Protein AF-A0A926XB52-F1 (afdb_monomer)

Sequence (96 aa):
MHNAIKIVMTLSSIILGVVMQEEYNQSSYLRSTPRLSVRELEVLQLLVEGLTNPEIAIRLHLSPHTVKSHVRGILNKFGVEHRLQAVVVALRLGLV

Foldseek 3Di:
DVVVVVCVVVVVVVVVVPPPDPPVPDPVPPPVPQDQDPVLLLLLVVVLVVDDLVRSCVVVVHDSVVSVVSCVVLCVSQVHDDSVVSSVSCVVVVSD

Nearest PDB structures (foldseek):
  4yn8-assembly1_A  TM=9.022E-01  e=9.200E-05  Corynebacterium diphtheriae
  3qp6-assembly1_A-2  TM=9.327E-01  e=3.135E-04  Chromobacterium violaceum
  7r3h-assembly2_C  TM=8.886E-01  e=2.789E-04  Pseudomonas aeruginosa PAO1
  7r3g-assembly1_B  TM=9.079E-01  e=4.717E-04  Pseudomonas aeruginosa PAO1
  7r3e-assembly1_B  TM=9.720E-01  e=1.132E-03  Pseudomonas aeruginosa PAO1

Radius of gyration: 21.61 Å; Cα contacts (8 Å, |Δi|>4): 63; chains: 1; bounding box: 41×27×64 Å

pLDDT: mean 79.4, std 23.81, range [30.12, 98.75]

Mean predicted aligned error: 12.41 Å

Secondary structure (DSSP, 8-state):
--HHHHHHHHHHHHHTTTT-SSSTTSTT---------HHHHHHHHHHHTT--HHHHHHHHT--HHHHHHHHHHHHHHHT-SSHHHHHHHHHHHT--

Solvent-accessible surface area (backbone atoms only — not comparable to full-atom values): 5837 Å² total; per-residue (Å²): 129,71,63,66,62,52,50,57,62,58,53,47,63,63,44,57,73,77,80,56,78,78,78,85,59,61,88,90,55,71,68,78,68,61,86,66,52,75,69,38,48,57,50,48,50,43,47,63,75,64,52,50,50,62,57,47,9,63,78,68,76,50,51,44,67,57,41,52,53,39,53,50,50,48,25,62,61,69,73,41,95,46,72,68,56,46,40,52,50,36,55,77,69,65,76,100

Structure (mmCIF, N/CA/C/O backbone):
data_AF-A0A926XB52-F1
#
_entry.id   AF-A0A926XB52-F1
#
loop_
_atom_site.group_PDB
_atom_site.id
_atom_site.type_symbol
_atom_site.label_atom_id
_atom_site.label_alt_id
_atom_site.label_comp_id
_atom_site.label_asym_id
_atom_site.label_entity_id
_atom_site.label_seq_id
_atom_site.pdbx_PDB_ins_code
_atom_site.Cartn_x
_atom_site.Cartn_y
_atom_site.Cartn_z
_atom_site.occupancy
_atom_site.B_iso_or_equiv
_atom_site.auth_seq_id
_atom_site.auth_comp_id
_atom_site.auth_asym_id
_atom_site.auth_atom_id
_atom_site.pdbx_PDB_model_num
ATOM 1 N N . MET A 1 1 ? -22.543 16.042 49.252 1.00 48.22 1 MET A N 1
ATOM 2 C CA . MET A 1 1 ? -22.724 16.177 47.784 1.00 48.22 1 MET A CA 1
ATOM 3 C C . MET A 1 1 ? -21.757 15.326 46.941 1.00 48.22 1 MET A C 1
ATOM 5 O O . MET A 1 1 ? -21.844 15.379 45.727 1.00 48.22 1 MET A O 1
ATOM 9 N N . HIS A 1 2 ? -20.894 14.485 47.535 1.00 42.66 2 HIS A N 1
ATOM 10 C CA . HIS A 1 2 ? -20.003 13.565 46.797 1.00 42.66 2 HIS A CA 1
ATOM 11 C C . HIS A 1 2 ? -20.640 12.201 46.454 1.00 42.66 2 HIS A C 1
ATOM 13 O O . HIS A 1 2 ? -20.153 11.489 45.580 1.00 42.66 2 HIS A O 1
ATOM 19 N N . ASN A 1 3 ? -21.743 11.831 47.114 1.00 30.12 3 ASN A N 1
ATOM 20 C CA . ASN A 1 3 ? -22.346 10.506 46.936 1.00 30.12 3 ASN A CA 1
ATOM 21 C C . ASN A 1 3 ? -23.252 10.407 45.700 1.00 30.12 3 ASN A C 1
ATOM 23 O O . ASN A 1 3 ? -23.352 9.330 45.125 1.00 30.12 3 ASN A O 1
ATOM 27 N N . ALA A 1 4 ? -23.847 11.513 45.241 1.00 35.97 4 ALA A N 1
ATOM 28 C CA . ALA A 1 4 ? -24.704 11.510 44.052 1.00 35.97 4 ALA A CA 1
ATOM 29 C C . ALA A 1 4 ? -23.912 11.228 42.757 1.00 35.97 4 ALA A C 1
ATOM 31 O O . ALA A 1 4 ? -24.398 10.519 41.884 1.00 35.97 4 ALA A O 1
ATOM 32 N N . ILE A 1 5 ? -22.660 11.699 42.669 1.00 40.12 5 ILE A N 1
ATOM 33 C CA . ILE A 1 5 ? -21.784 11.484 41.503 1.00 40.12 5 ILE A CA 1
ATOM 34 C C . ILE A 1 5 ? -21.308 10.022 41.420 1.00 40.12 5 ILE A C 1
ATOM 36 O O . ILE A 1 5 ? -21.287 9.447 40.335 1.00 40.12 5 ILE A O 1
ATOM 40 N N . LYS A 1 6 ? -21.000 9.377 42.558 1.00 41.69 6 LYS A N 1
ATOM 41 C CA . LYS A 1 6 ? -20.644 7.944 42.583 1.00 41.69 6 LYS A CA 1
ATOM 42 C C . LYS A 1 6 ? -21.817 7.058 42.161 1.00 41.69 6 LYS A C 1
ATOM 44 O O . LYS A 1 6 ? -21.616 6.134 41.389 1.00 41.69 6 LYS A O 1
ATOM 49 N N . ILE A 1 7 ? -23.031 7.366 42.620 1.00 41.84 7 ILE A N 1
ATOM 50 C CA . ILE A 1 7 ? -24.240 6.593 42.298 1.00 41.84 7 ILE A CA 1
ATOM 51 C C . ILE A 1 7 ? -24.527 6.608 40.785 1.00 41.84 7 ILE A C 1
ATOM 53 O O . ILE A 1 7 ? -24.817 5.558 40.221 1.00 41.84 7 ILE A O 1
ATOM 57 N N . VAL A 1 8 ? -24.362 7.749 40.105 1.00 49.91 8 VAL A N 1
ATOM 58 C CA . VAL A 1 8 ? -24.553 7.857 38.643 1.00 49.91 8 VAL A CA 1
ATOM 59 C C . VAL A 1 8 ? -23.505 7.052 37.856 1.00 49.91 8 VAL A C 1
ATOM 61 O O . VAL A 1 8 ? -23.853 6.410 36.869 1.00 49.91 8 VAL A O 1
ATOM 64 N N . MET A 1 9 ? -22.247 7.004 38.311 1.00 48.62 9 MET A N 1
ATOM 65 C CA . MET A 1 9 ? -21.200 6.195 37.667 1.00 48.62 9 MET A CA 1
ATOM 66 C C . MET A 1 9 ? -21.415 4.683 37.837 1.00 48.62 9 MET A C 1
ATOM 68 O O . MET A 1 9 ? -21.195 3.936 36.888 1.00 48.62 9 MET A O 1
ATOM 72 N N . THR A 1 10 ? -21.866 4.217 39.009 1.00 53.97 10 THR A N 1
ATOM 73 C CA . THR A 1 10 ? -22.041 2.774 39.265 1.00 53.97 10 THR A CA 1
ATOM 74 C C . THR A 1 10 ? -23.372 2.225 38.746 1.00 53.97 10 THR A C 1
ATOM 76 O O . THR A 1 10 ? -23.424 1.076 38.314 1.00 53.97 10 THR A O 1
ATOM 79 N N . LEU A 1 11 ? -24.448 3.025 38.750 1.00 43.25 11 LEU A N 1
ATOM 80 C CA . LEU A 1 11 ? -25.739 2.617 38.177 1.00 43.25 11 LEU A CA 1
ATOM 81 C C . LEU A 1 11 ? -25.685 2.527 36.643 1.00 43.25 11 LEU A C 1
ATOM 83 O O . LEU A 1 11 ? -26.381 1.695 36.059 1.00 43.25 11 LEU A O 1
ATOM 87 N N . SER A 1 12 ? -24.799 3.301 36.002 1.00 51.53 12 SER A N 1
ATOM 88 C CA . SER A 1 12 ? -24.534 3.190 34.564 1.00 51.53 12 SER A CA 1
ATOM 89 C C . SER A 1 12 ? -23.975 1.809 34.182 1.00 51.53 12 SER A C 1
ATOM 91 O O . SER A 1 12 ? -24.315 1.292 33.126 1.00 51.53 12 SER A O 1
ATOM 93 N N . SER A 1 13 ? -23.236 1.128 35.069 1.00 50.09 13 SER A N 1
ATOM 94 C CA . SER A 1 13 ? -22.689 -0.214 34.799 1.00 50.09 13 SER A CA 1
ATOM 95 C C . SER A 1 13 ? -23.743 -1.326 34.704 1.00 50.09 13 SER A C 1
ATOM 97 O O . SER A 1 13 ? -23.489 -2.334 34.051 1.00 50.09 13 SER A O 1
ATOM 99 N N . ILE A 1 14 ? -24.920 -1.170 35.328 1.00 51.84 14 ILE A N 1
ATOM 100 C CA . ILE A 1 14 ? -26.001 -2.175 35.253 1.00 51.84 14 ILE A CA 1
ATOM 101 C C . ILE A 1 14 ? -26.838 -1.961 33.986 1.00 51.84 14 ILE A C 1
ATOM 103 O O . ILE A 1 14 ? -27.188 -2.921 33.302 1.00 51.84 14 ILE A O 1
ATOM 107 N N . ILE A 1 15 ? -27.103 -0.703 33.622 1.00 48.50 15 ILE A N 1
ATOM 108 C CA . ILE A 1 15 ? -27.863 -0.368 32.407 1.00 48.50 15 ILE A CA 1
ATOM 109 C C . ILE A 1 15 ? -27.002 -0.531 31.134 1.00 48.50 15 ILE A C 1
ATOM 111 O O . ILE A 1 15 ? -27.544 -0.864 30.076 1.00 48.50 15 ILE A O 1
ATOM 115 N N . LEU A 1 16 ? -25.665 -0.438 31.242 1.00 43.78 16 LEU A N 1
ATOM 116 C CA . LEU A 1 16 ? -24.704 -0.804 30.185 1.00 43.78 16 LEU A CA 1
ATOM 117 C C . LEU A 1 16 ? -24.854 -2.267 29.720 1.00 43.78 16 LEU A C 1
ATOM 119 O O . LEU A 1 16 ? -24.464 -2.594 28.602 1.00 43.78 16 LEU A O 1
ATOM 123 N N . GLY A 1 17 ? -25.457 -3.138 30.537 1.00 49.84 17 GLY A N 1
ATOM 124 C CA . GLY A 1 17 ? -25.745 -4.519 30.156 1.00 49.84 17 GLY A CA 1
ATOM 125 C C . GLY A 1 17 ? -26.922 -4.690 29.190 1.00 49.84 17 GLY A C 1
ATOM 126 O O . GLY A 1 17 ? -26.982 -5.725 28.532 1.00 49.84 17 GLY A O 1
ATOM 127 N N . VAL A 1 18 ? -27.858 -3.729 29.093 1.00 51.69 18 VAL A N 1
ATOM 128 C CA . VAL A 1 18 ? -29.116 -3.958 28.347 1.00 51.69 18 VAL A CA 1
ATOM 129 C C . VAL A 1 18 ? -29.573 -2.800 27.443 1.00 51.69 18 VAL A C 1
ATOM 131 O O . VAL A 1 18 ? -30.200 -3.098 26.433 1.00 51.69 18 VAL A O 1
ATOM 134 N N . VAL A 1 19 ? -29.287 -1.509 27.699 1.00 57.38 19 VAL A N 1
ATOM 135 C CA . VAL A 1 19 ? -29.918 -0.421 26.887 1.00 57.38 19 VAL A CA 1
ATOM 136 C C . VAL A 1 19 ? -29.036 0.818 26.619 1.00 57.38 19 VAL A C 1
ATOM 138 O O . VAL A 1 19 ? -29.553 1.884 26.321 1.00 57.38 19 VAL A O 1
ATOM 141 N N . MET A 1 20 ? -27.703 0.742 26.682 1.00 45.56 20 MET A N 1
ATOM 142 C CA . MET A 1 20 ? -26.828 1.908 26.397 1.00 45.56 20 MET A CA 1
ATOM 143 C C . MET A 1 20 ? -25.684 1.584 25.422 1.00 45.56 20 MET A C 1
ATOM 145 O O . MET A 1 20 ? -24.542 1.971 25.653 1.00 45.56 20 MET A O 1
ATOM 149 N N . GLN A 1 21 ? -25.965 0.853 24.336 1.00 44.00 21 GLN A N 1
ATOM 150 C CA . GLN A 1 21 ? -24.935 0.496 23.343 1.00 44.00 21 GLN A CA 1
ATOM 151 C C . GLN A 1 21 ? -24.803 1.458 22.149 1.00 44.00 21 GLN A C 1
ATOM 153 O O . GLN A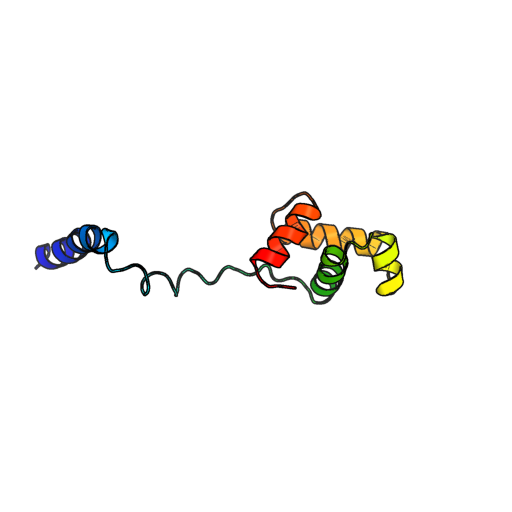 1 21 ? -23.778 1.415 21.477 1.00 44.00 21 GLN A O 1
ATOM 158 N N . GLU A 1 22 ? -25.754 2.360 21.898 1.00 44.97 22 GLU A N 1
ATOM 159 C CA . GLU A 1 22 ? -25.751 3.127 20.636 1.00 44.97 22 GLU A CA 1
ATOM 160 C C . GLU A 1 22 ? -25.026 4.492 20.715 1.00 44.97 22 GLU A C 1
ATOM 162 O O . GLU A 1 22 ? -24.373 4.891 19.752 1.00 44.97 22 GLU A O 1
ATOM 167 N N . GLU A 1 23 ? -25.043 5.207 21.852 1.00 47.03 23 GLU A N 1
ATOM 168 C CA . GLU A 1 23 ? -24.611 6.627 21.882 1.00 47.03 23 GLU A CA 1
ATOM 169 C C . GLU A 1 23 ? -23.288 6.926 22.621 1.00 47.03 23 GLU A C 1
ATOM 171 O O . GLU A 1 23 ? -22.702 7.987 22.417 1.00 47.03 23 GLU A O 1
ATOM 176 N N . TYR A 1 24 ? -22.727 5.994 23.405 1.00 41.88 24 TYR A N 1
ATOM 177 C CA . TYR A 1 24 ? -21.408 6.174 24.055 1.00 41.88 24 TYR A CA 1
ATOM 178 C C . TYR A 1 24 ? -20.218 5.729 23.174 1.00 41.88 24 TYR A C 1
ATOM 180 O O . TYR A 1 24 ? -19.063 5.789 23.593 1.00 41.88 24 TYR A O 1
ATOM 188 N N . ASN A 1 25 ? -20.477 5.312 21.928 1.00 46.84 25 ASN A N 1
ATOM 189 C CA . ASN A 1 25 ? -19.472 4.703 21.051 1.00 46.84 25 ASN A CA 1
ATOM 190 C C . ASN A 1 25 ? -19.078 5.546 19.824 1.00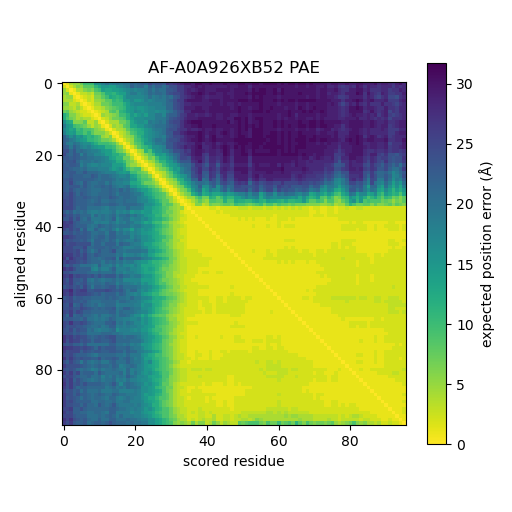 46.84 25 ASN A C 1
ATOM 192 O O . ASN A 1 25 ? -18.373 5.040 18.957 1.00 46.84 25 ASN A O 1
ATOM 196 N N . GLN A 1 26 ? -19.514 6.804 19.693 1.00 46.97 26 GLN A N 1
ATOM 197 C CA . GLN A 1 26 ? -19.303 7.536 18.430 1.00 46.97 26 GLN A CA 1
ATOM 198 C C . GLN A 1 26 ? -18.058 8.438 18.408 1.00 46.97 26 GLN A C 1
ATOM 200 O O . GLN A 1 26 ? -17.363 8.481 17.395 1.00 46.97 26 GLN A O 1
ATOM 205 N N . SER A 1 27 ? -17.686 9.095 19.511 1.00 44.50 27 SER A N 1
ATOM 206 C CA . SER A 1 27 ? -16.624 10.124 19.464 1.00 44.50 27 SER A CA 1
ATOM 207 C C . SER A 1 27 ? -15.197 9.616 19.724 1.00 44.50 27 SER A C 1
ATOM 209 O O . SER A 1 27 ? -14.236 10.310 19.405 1.00 44.50 27 SER A O 1
ATOM 211 N N . SER A 1 28 ? -15.027 8.397 20.247 1.00 48.00 28 SER A N 1
ATOM 212 C CA . SER A 1 28 ? -13.720 7.734 20.445 1.00 48.00 28 SER A CA 1
ATOM 213 C C . SER A 1 28 ? -13.379 6.699 19.357 1.00 48.00 28 SER A C 1
ATOM 215 O O . SER A 1 28 ? -12.325 6.069 19.414 1.00 48.00 28 SER A O 1
ATOM 217 N N . TYR A 1 29 ? -14.237 6.565 18.335 1.00 44.00 29 TYR A N 1
ATOM 218 C CA . TYR A 1 29 ? -14.142 5.595 17.230 1.00 44.00 29 TYR A CA 1
ATOM 219 C C . TYR A 1 29 ? -13.908 6.238 15.865 1.00 44.00 29 TYR A C 1
ATOM 221 O O . TYR A 1 29 ? -14.208 5.634 14.832 1.00 44.00 29 TYR A O 1
ATOM 229 N N . LEU A 1 30 ? -13.296 7.423 1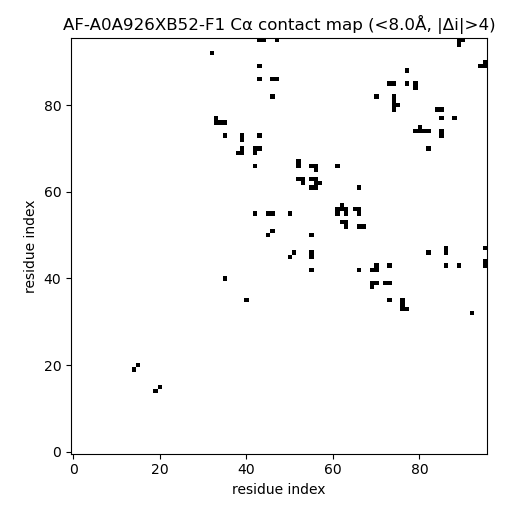5.821 1.00 46.97 30 LEU A N 1
ATOM 230 C CA . LEU A 1 30 ? -12.561 7.819 14.625 1.00 46.97 30 LEU A CA 1
ATOM 231 C C . LEU A 1 30 ? -11.413 6.815 14.466 1.00 46.97 30 LEU A C 1
ATOM 233 O O . LEU A 1 30 ? -10.291 7.071 14.899 1.00 46.97 30 LEU A O 1
ATOM 237 N N . ARG A 1 31 ? -11.718 5.634 13.901 1.00 55.50 31 ARG A N 1
ATOM 238 C CA . ARG A 1 31 ? -10.745 4.678 13.382 1.00 55.50 31 ARG A CA 1
ATOM 239 C C . ARG A 1 31 ? -9.766 5.554 12.635 1.00 55.50 31 ARG A C 1
ATOM 241 O O . ARG A 1 31 ? -10.164 6.210 11.674 1.00 55.50 31 ARG A O 1
ATOM 248 N N . SER A 1 32 ? -8.536 5.652 13.123 1.00 58.78 32 SER A N 1
ATOM 249 C CA . SER A 1 32 ? -7.492 6.386 12.433 1.00 58.78 32 SER A CA 1
ATOM 250 C C . SER A 1 32 ? -7.249 5.635 11.131 1.00 58.78 32 SER A C 1
ATOM 252 O O . SER A 1 32 ? -6.419 4.730 11.080 1.00 58.78 32 SER A O 1
ATOM 254 N N . THR A 1 33 ? -8.054 5.924 10.106 1.00 64.44 33 THR A N 1
ATOM 255 C CA . THR A 1 33 ? -7.912 5.350 8.777 1.00 64.44 33 THR A CA 1
ATOM 256 C C . THR A 1 33 ? -6.481 5.655 8.374 1.00 64.44 33 THR A C 1
ATOM 258 O O . THR A 1 33 ? -6.119 6.841 8.351 1.00 64.44 33 THR A O 1
ATOM 261 N N . PRO A 1 34 ? -5.638 4.634 8.150 1.00 71.75 34 PRO A N 1
ATOM 262 C CA . PRO A 1 34 ? -4.246 4.872 7.831 1.00 71.75 34 PRO A CA 1
ATOM 263 C C . PRO A 1 34 ? -4.181 5.829 6.646 1.00 71.75 34 PRO A C 1
ATOM 265 O O . PRO A 1 34 ? -4.783 5.570 5.604 1.00 71.75 34 PRO A O 1
ATOM 268 N N . ARG A 1 35 ? -3.503 6.972 6.814 1.00 86.69 35 ARG A N 1
ATOM 269 C CA . ARG A 1 35 ? -3.379 7.966 5.742 1.00 86.69 35 ARG A CA 1
ATOM 270 C C . ARG A 1 35 ? -2.433 7.428 4.671 1.00 86.69 35 ARG A C 1
ATOM 272 O O . ARG A 1 35 ? -1.215 7.639 4.710 1.00 86.69 35 ARG A O 1
ATOM 279 N N . LEU A 1 36 ? -3.000 6.688 3.728 1.00 94.75 36 LEU A N 1
ATOM 280 C CA . LEU A 1 36 ? -2.333 6.326 2.489 1.00 94.75 36 LEU A CA 1
ATOM 281 C C . LEU A 1 36 ? -2.155 7.586 1.637 1.00 94.75 36 LEU A C 1
ATOM 283 O O . LEU A 1 36 ? -3.008 8.471 1.607 1.00 94.75 36 LEU A O 1
ATOM 287 N N . SER A 1 37 ? -1.017 7.677 0.961 1.00 96.25 37 SER A N 1
ATOM 288 C CA . SER A 1 37 ? -0.849 8.616 -0.143 1.00 96.25 37 SER A CA 1
ATOM 289 C C . SER A 1 37 ? -1.767 8.216 -1.299 1.00 96.25 37 SER A C 1
ATOM 291 O O . SER A 1 37 ? -2.157 7.054 -1.411 1.00 96.25 37 SER A O 1
ATOM 293 N N . VAL A 1 38 ? -2.048 9.159 -2.201 1.00 95.88 38 VAL A N 1
ATOM 294 C CA . VAL A 1 38 ? -2.823 8.892 -3.426 1.00 95.88 38 VAL A CA 1
ATOM 295 C C . VAL A 1 38 ? -2.255 7.683 -4.171 1.00 95.88 38 VAL A C 1
ATOM 297 O O . VAL A 1 38 ? -2.986 6.771 -4.536 1.00 95.88 38 VAL A O 1
ATOM 300 N N . ARG A 1 39 ? -0.925 7.614 -4.290 1.00 97.81 39 ARG A N 1
ATOM 301 C CA . ARG A 1 39 ? -0.262 6.529 -5.008 1.00 97.81 39 ARG A CA 1
ATOM 302 C C . ARG A 1 39 ? -0.353 5.177 -4.308 1.00 97.81 39 ARG A C 1
ATOM 304 O O . ARG A 1 39 ? -0.462 4.147 -4.962 1.00 97.81 39 ARG A O 1
ATOM 311 N N . GLU A 1 40 ? -0.296 5.161 -2.980 1.00 98.12 40 GLU A N 1
ATOM 312 C CA . GLU A 1 40 ? -0.506 3.931 -2.212 1.00 98.12 40 GLU A CA 1
ATOM 313 C C . GLU A 1 40 ? -1.956 3.449 -2.309 1.00 98.12 40 GLU A C 1
ATOM 315 O O . GLU A 1 40 ? -2.172 2.243 -2.345 1.00 98.12 40 GLU A O 1
ATOM 320 N N . LEU A 1 41 ? -2.933 4.358 -2.395 1.00 97.69 41 LEU A N 1
ATOM 321 C CA . LEU A 1 41 ? -4.333 3.990 -2.602 1.00 97.69 41 LEU A CA 1
ATOM 322 C C . LEU A 1 41 ? -4.551 3.351 -3.983 1.00 97.69 41 LEU A C 1
ATOM 324 O O . LEU A 1 41 ? -5.167 2.294 -4.067 1.00 97.69 41 LEU A O 1
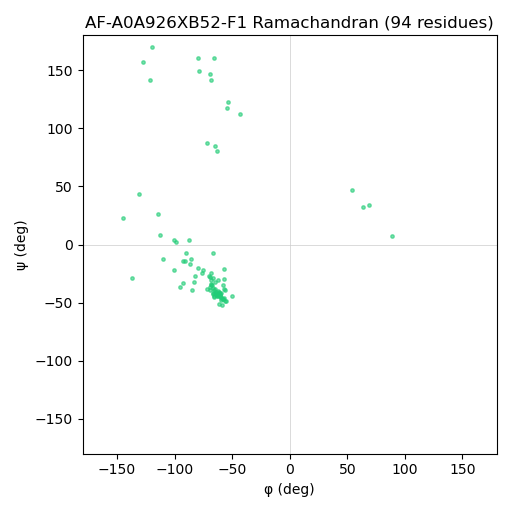ATOM 328 N N . GLU A 1 42 ? -3.986 3.931 -5.046 1.00 98.25 42 GLU A N 1
ATOM 329 C CA . GLU A 1 42 ? -4.034 3.348 -6.398 1.00 98.25 42 GLU A CA 1
ATOM 330 C C . GLU A 1 42 ? -3.383 1.959 -6.444 1.00 98.25 42 GLU A C 1
ATOM 332 O O . GLU A 1 42 ? -3.938 1.016 -7.003 1.00 98.25 42 GLU A O 1
ATOM 337 N N . VAL A 1 43 ? -2.208 1.804 -5.818 1.00 98.56 43 VAL A N 1
ATOM 338 C CA . VAL A 1 43 ? -1.554 0.492 -5.704 1.00 98.56 43 VAL A CA 1
ATOM 339 C C . VAL A 1 43 ? -2.442 -0.477 -4.924 1.00 98.56 43 VAL A C 1
ATOM 341 O O . VAL A 1 43 ? -2.594 -1.618 -5.348 1.00 98.56 43 VAL A O 1
ATOM 344 N N . LEU A 1 44 ? -3.049 -0.041 -3.816 1.00 98.31 44 LEU A N 1
ATOM 345 C CA . LEU A 1 44 ? -3.923 -0.874 -2.992 1.00 98.31 44 LEU A CA 1
ATOM 346 C C . LEU A 1 44 ? -5.148 -1.385 -3.761 1.00 98.31 44 LEU A C 1
ATOM 348 O O . LEU A 1 44 ? -5.460 -2.566 -3.639 1.00 98.31 44 LEU A O 1
ATOM 352 N N . GLN A 1 45 ? -5.792 -0.545 -4.576 1.00 98.19 45 GLN A N 1
ATOM 353 C CA . GLN A 1 45 ? -6.912 -0.953 -5.437 1.00 98.19 45 GLN A CA 1
ATOM 354 C C . GLN A 1 45 ? -6.507 -2.113 -6.355 1.00 98.19 45 GLN A C 1
ATOM 356 O O . GLN A 1 45 ? -7.147 -3.163 -6.364 1.00 98.19 45 GLN A O 1
ATOM 361 N N . LEU A 1 46 ? -5.360 -1.986 -7.024 1.00 98.62 46 LEU A N 1
ATOM 362 C CA . LEU A 1 46 ? -4.861 -3.035 -7.913 1.00 98.62 46 LEU A CA 1
ATOM 363 C C . LEU A 1 46 ? -4.403 -4.298 -7.158 1.00 98.62 46 LEU A C 1
ATOM 365 O O . LEU A 1 46 ? -4.473 -5.402 -7.696 1.00 98.62 46 LEU A O 1
ATOM 369 N N . LEU A 1 47 ? -3.955 -4.171 -5.900 1.00 98.06 47 LEU A N 1
ATOM 370 C CA . LEU A 1 47 ? -3.699 -5.338 -5.048 1.00 98.06 47 LEU A CA 1
ATOM 371 C C . LEU A 1 47 ? -4.990 -6.105 -4.737 1.00 98.06 47 LEU A C 1
ATOM 373 O O . LEU A 1 47 ? -4.938 -7.334 -4.682 1.00 98.06 47 LEU A O 1
ATOM 377 N N . VAL A 1 48 ? -6.108 -5.402 -4.513 1.00 97.94 48 VAL A N 1
ATOM 378 C CA . VAL A 1 48 ? -7.428 -6.009 -4.257 1.00 97.94 48 VAL A CA 1
ATOM 379 C C . VAL A 1 48 ? -7.971 -6.704 -5.503 1.00 97.94 48 VAL A C 1
ATOM 381 O O . VAL A 1 48 ? -8.533 -7.789 -5.390 1.00 97.94 48 VAL A O 1
ATOM 384 N N . GLU A 1 49 ? -7.702 -6.156 -6.687 1.00 97.94 49 GLU A N 1
ATOM 385 C CA . GLU A 1 49 ? -7.970 -6.811 -7.976 1.00 97.94 49 GLU A CA 1
ATOM 386 C C . GLU A 1 49 ? -7.092 -8.060 -8.225 1.00 97.94 49 GLU A C 1
ATOM 388 O O . GLU A 1 49 ? -7.306 -8.792 -9.189 1.00 97.94 49 GLU A O 1
ATOM 393 N N . GLY A 1 50 ? -6.109 -8.334 -7.360 1.00 97.75 50 GLY A N 1
ATOM 394 C CA . GLY A 1 50 ? -5.267 -9.530 -7.426 1.00 97.75 50 GLY A CA 1
ATOM 395 C C . GLY A 1 50 ? -4.009 -9.389 -8.285 1.00 97.75 50 GLY A C 1
ATOM 396 O O . GLY A 1 50 ? -3.283 -10.370 -8.451 1.00 97.75 50 GLY A O 1
ATOM 397 N N . LEU A 1 51 ? -3.695 -8.188 -8.783 1.00 98.56 51 LEU A N 1
ATOM 398 C CA . LEU A 1 51 ? -2.548 -7.978 -9.668 1.00 98.56 51 LEU A CA 1
ATOM 399 C C . LEU A 1 51 ? -1.211 -8.155 -8.931 1.00 98.56 51 LEU A C 1
ATOM 401 O O . LEU A 1 51 ? -1.033 -7.829 -7.750 1.00 98.56 51 LEU A O 1
ATOM 405 N N . THR A 1 52 ? -0.218 -8.657 -9.649 1.00 98.44 52 THR A N 1
ATOM 406 C CA . THR A 1 52 ? 1.175 -8.779 -9.216 1.00 98.44 52 THR A CA 1
ATOM 407 C C . THR A 1 52 ? 1.924 -7.449 -9.347 1.00 98.44 52 THR A C 1
ATOM 409 O O . THR A 1 52 ? 1.530 -6.560 -10.096 1.00 98.44 52 THR A O 1
ATOM 412 N N . ASN A 1 53 ? 3.054 -7.288 -8.645 1.00 98.12 53 ASN A N 1
ATOM 413 C CA . ASN A 1 53 ? 3.841 -6.050 -8.735 1.00 98.12 53 ASN A CA 1
ATOM 414 C C . ASN A 1 53 ? 4.269 -5.690 -10.175 1.00 98.12 53 ASN A C 1
ATOM 416 O O . ASN A 1 53 ? 4.239 -4.502 -10.489 1.00 98.12 53 ASN A O 1
ATOM 420 N N . PRO A 1 54 ? 4.657 -6.644 -11.051 1.00 98.62 54 PRO A N 1
ATOM 421 C CA . PRO A 1 54 ? 4.908 -6.349 -12.463 1.00 98.62 54 PRO A CA 1
ATOM 422 C C . PRO A 1 54 ? 3.673 -5.844 -13.221 1.00 98.62 54 PRO A C 1
ATOM 424 O O . PRO A 1 54 ? 3.782 -4.876 -13.967 1.00 98.62 54 PRO A O 1
ATOM 427 N N . GLU A 1 55 ? 2.496 -6.435 -13.006 1.00 98.75 55 GLU A N 1
ATOM 428 C CA . GLU A 1 55 ? 1.250 -5.998 -13.662 1.00 98.75 55 GLU A CA 1
ATOM 429 C C . GLU A 1 55 ? 0.831 -4.598 -13.198 1.00 98.75 55 GLU A C 1
ATOM 431 O O . GLU A 1 55 ? 0.502 -3.735 -14.014 1.00 98.75 55 GLU A O 1
ATOM 436 N N . ILE A 1 56 ? 0.933 -4.337 -11.891 1.00 98.69 56 ILE A N 1
ATOM 437 C CA . ILE A 1 56 ? 0.707 -3.010 -11.303 1.00 98.69 56 ILE A CA 1
ATOM 438 C C . ILE A 1 56 ? 1.696 -1.995 -11.881 1.00 98.69 56 ILE A C 1
ATOM 440 O O . ILE A 1 56 ? 1.309 -0.880 -12.220 1.00 98.69 56 ILE A O 1
ATOM 444 N N . ALA A 1 57 ? 2.968 -2.375 -12.020 1.00 98.69 57 ALA A N 1
ATOM 445 C CA . ALA A 1 57 ? 4.006 -1.511 -12.570 1.00 98.69 57 ALA A CA 1
ATOM 446 C C . ALA A 1 57 ? 3.683 -1.086 -14.008 1.00 98.69 57 ALA A C 1
ATOM 448 O O . ALA A 1 57 ? 3.769 0.100 -14.321 1.00 98.69 57 ALA A O 1
ATOM 449 N N . ILE A 1 58 ? 3.231 -2.025 -14.845 1.00 98.69 58 ILE A N 1
ATOM 450 C CA . ILE A 1 58 ? 2.790 -1.743 -16.217 1.00 98.69 58 ILE A CA 1
ATOM 451 C C . ILE A 1 58 ? 1.593 -0.786 -16.209 1.00 98.69 58 ILE A C 1
ATOM 453 O O . ILE A 1 58 ? 1.635 0.248 -16.873 1.00 98.69 58 ILE A O 1
ATOM 457 N N . ARG A 1 59 ? 0.552 -1.096 -15.426 1.00 98.50 59 ARG A N 1
ATOM 458 C CA . ARG A 1 59 ? -0.703 -0.324 -15.399 1.00 98.50 59 ARG A CA 1
ATOM 459 C C . ARG A 1 59 ? -0.525 1.098 -14.875 1.00 98.50 59 ARG A C 1
ATOM 461 O O . ARG A 1 59 ? -1.231 2.003 -15.303 1.00 98.50 59 ARG A O 1
ATOM 468 N N . LEU A 1 60 ? 0.414 1.285 -13.954 1.00 98.31 60 LEU A N 1
ATOM 469 C CA . LEU A 1 60 ? 0.687 2.567 -13.321 1.00 98.31 60 LEU A CA 1
ATOM 470 C C . LEU A 1 60 ? 1.886 3.311 -13.935 1.00 98.31 60 LEU A C 1
ATOM 472 O O . LEU A 1 60 ? 2.227 4.384 -13.441 1.00 98.31 60 LEU A O 1
ATOM 476 N N . HIS A 1 61 ? 2.528 2.775 -14.979 1.00 98.19 61 HIS A N 1
ATOM 477 C CA . HIS A 1 61 ? 3.754 3.324 -15.579 1.00 98.19 61 HIS A CA 1
ATOM 478 C C . HIS A 1 61 ? 4.889 3.546 -14.557 1.00 98.19 61 HIS A C 1
ATOM 480 O O . HIS A 1 61 ? 5.523 4.600 -14.504 1.00 98.19 61 HIS A O 1
ATOM 486 N N . LEU A 1 62 ? 5.139 2.541 -13.716 1.00 98.06 62 LEU A N 1
ATOM 487 C CA . LEU A 1 62 ? 6.198 2.525 -12.703 1.00 98.06 62 LEU A CA 1
ATOM 488 C C . LEU A 1 62 ? 7.190 1.386 -12.939 1.00 98.06 62 LEU A C 1
ATOM 490 O O . LEU A 1 62 ? 6.941 0.462 -13.706 1.00 98.06 62 LEU A O 1
ATOM 494 N N . SER A 1 63 ? 8.300 1.401 -12.199 1.00 98.56 63 SER A N 1
ATOM 495 C CA . SER A 1 63 ? 9.136 0.208 -12.062 1.00 98.56 63 SER A CA 1
ATOM 496 C C . SER A 1 63 ? 8.527 -0.781 -11.047 1.00 98.56 63 SER A C 1
ATOM 498 O O . SER A 1 63 ? 7.942 -0.346 -10.045 1.00 98.56 63 SER A O 1
ATOM 500 N N . PRO A 1 64 ? 8.727 -2.106 -11.203 1.00 98.44 64 PRO A N 1
ATOM 501 C CA . PRO A 1 64 ? 8.324 -3.091 -10.190 1.00 98.44 64 PRO A CA 1
ATOM 502 C C . PRO A 1 64 ? 8.953 -2.838 -8.811 1.00 98.44 64 PRO A C 1
ATOM 504 O O . PRO A 1 64 ? 8.353 -3.149 -7.780 1.00 98.44 64 PRO A O 1
ATOM 507 N N . HIS A 1 65 ? 10.152 -2.246 -8.779 1.00 98.50 65 HIS A N 1
ATOM 508 C CA . HIS A 1 65 ? 10.816 -1.842 -7.542 1.00 98.50 65 HIS A CA 1
ATOM 509 C C . HIS A 1 65 ? 10.050 -0.720 -6.827 1.00 98.50 65 HIS A C 1
ATOM 511 O O . HIS A 1 65 ? 9.813 -0.807 -5.623 1.00 98.50 65 HIS A O 1
ATOM 517 N N . THR A 1 66 ? 9.594 0.293 -7.568 1.00 98.50 66 THR A N 1
ATOM 518 C CA . THR A 1 66 ? 8.773 1.389 -7.031 1.00 98.50 66 THR A CA 1
ATOM 519 C C . THR A 1 66 ? 7.452 0.863 -6.472 1.00 98.50 66 THR A C 1
ATOM 521 O O . THR A 1 66 ? 7.077 1.216 -5.355 1.00 98.50 66 THR A O 1
ATOM 524 N N . VAL A 1 67 ? 6.787 -0.056 -7.185 1.00 98.62 67 VAL A N 1
ATOM 525 C CA . VAL A 1 67 ? 5.573 -0.722 -6.681 1.00 98.62 67 VAL A CA 1
ATOM 526 C C . VAL A 1 67 ? 5.861 -1.472 -5.381 1.00 98.62 67 VAL A C 1
ATOM 528 O O . VAL A 1 67 ? 5.128 -1.307 -4.410 1.00 98.62 67 VAL A O 1
ATOM 531 N N . LYS A 1 68 ? 6.961 -2.234 -5.306 1.00 98.50 68 LYS A N 1
ATOM 532 C CA . LYS A 1 68 ? 7.363 -2.933 -4.073 1.00 98.50 68 LYS A CA 1
ATOM 533 C C . LYS A 1 68 ? 7.543 -1.968 -2.893 1.00 98.50 68 LYS A C 1
ATOM 535 O O . LYS A 1 68 ? 7.165 -2.309 -1.772 1.00 98.50 68 LYS A O 1
ATOM 540 N N . SER A 1 69 ? 8.083 -0.774 -3.135 1.00 98.56 69 SER A N 1
ATOM 541 C CA . SER A 1 69 ? 8.217 0.268 -2.111 1.00 98.56 69 SER A CA 1
ATOM 542 C C . SER A 1 69 ? 6.863 0.814 -1.653 1.00 98.56 69 SER A C 1
ATOM 544 O O . SER A 1 69 ? 6.654 0.937 -0.448 1.00 98.56 69 SER A O 1
ATOM 546 N N . HIS A 1 70 ? 5.917 1.054 -2.568 1.00 98.50 70 HIS A N 1
ATOM 547 C CA . HIS A 1 70 ? 4.547 1.433 -2.197 1.00 98.50 70 HIS A CA 1
ATOM 548 C C . HIS A 1 70 ? 3.837 0.332 -1.404 1.00 98.50 70 HIS A C 1
ATOM 550 O O . HIS A 1 70 ? 3.243 0.623 -0.370 1.00 98.50 70 HIS A O 1
ATOM 556 N N . VAL A 1 71 ? 3.962 -0.936 -1.816 1.00 98.50 71 VAL A N 1
ATOM 557 C CA . VAL A 1 71 ? 3.415 -2.079 -1.064 1.00 98.50 71 VAL A CA 1
ATOM 558 C C . VAL A 1 71 ? 3.983 -2.107 0.353 1.00 98.50 7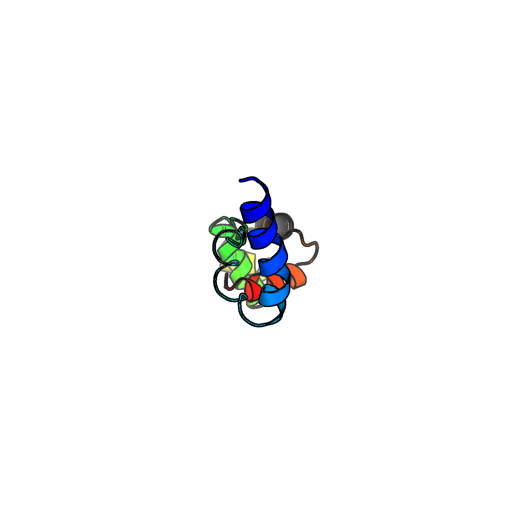1 VAL A C 1
ATOM 560 O O . VAL A 1 71 ? 3.222 -2.224 1.305 1.00 98.50 71 VAL A O 1
ATOM 563 N N . ARG A 1 72 ? 5.298 -1.924 0.529 1.00 98.38 72 ARG A N 1
ATOM 564 C CA . ARG A 1 72 ? 5.906 -1.833 1.867 1.00 98.38 72 ARG A CA 1
ATOM 565 C C . ARG A 1 72 ? 5.339 -0.664 2.683 1.00 98.38 72 ARG A C 1
ATOM 567 O O . ARG A 1 72 ? 5.080 -0.836 3.868 1.00 98.38 72 ARG A O 1
ATOM 574 N N . GLY A 1 73 ? 5.132 0.497 2.061 1.00 98.12 73 GLY A N 1
ATOM 575 C CA . GLY A 1 73 ? 4.490 1.650 2.700 1.00 98.12 73 GLY A CA 1
ATOM 576 C C . GLY A 1 73 ? 3.084 1.326 3.211 1.00 98.12 73 GLY A C 1
ATOM 577 O O . GLY A 1 73 ? 2.788 1.576 4.378 1.00 98.12 73 GLY A O 1
ATOM 578 N N . ILE A 1 74 ? 2.264 0.675 2.380 1.00 98.00 74 ILE A N 1
ATOM 579 C CA . ILE A 1 74 ? 0.917 0.205 2.742 1.00 98.00 74 ILE A CA 1
ATOM 580 C C . ILE A 1 74 ? 0.980 -0.766 3.924 1.00 98.00 74 ILE A C 1
ATOM 582 O O . ILE A 1 74 ? 0.291 -0.553 4.918 1.00 98.00 74 ILE A O 1
ATOM 586 N N . LEU A 1 75 ? 1.824 -1.800 3.839 1.00 97.69 75 LEU A N 1
ATOM 587 C CA . LEU A 1 75 ? 2.001 -2.807 4.892 1.00 97.69 75 LEU A CA 1
ATOM 588 C C . LEU A 1 75 ? 2.358 -2.156 6.234 1.00 97.69 75 LEU A C 1
ATOM 590 O O . LEU A 1 75 ? 1.690 -2.398 7.238 1.00 97.69 75 LEU A O 1
ATOM 594 N N . ASN A 1 76 ? 3.337 -1.248 6.225 1.00 97.25 76 ASN A N 1
ATOM 595 C CA . ASN A 1 76 ? 3.761 -0.515 7.416 1.00 97.25 76 ASN A CA 1
ATOM 596 C C . ASN A 1 76 ? 2.634 0.353 7.992 1.00 97.25 76 ASN A C 1
ATOM 598 O O . ASN A 1 76 ? 2.420 0.361 9.200 1.00 97.25 76 ASN A O 1
ATOM 602 N N . LYS A 1 77 ? 1.893 1.071 7.138 1.00 95.25 77 LYS A N 1
ATOM 603 C CA . LYS A 1 77 ? 0.778 1.932 7.564 1.00 95.25 77 LYS A CA 1
ATOM 604 C C . LYS A 1 77 ? -0.411 1.138 8.095 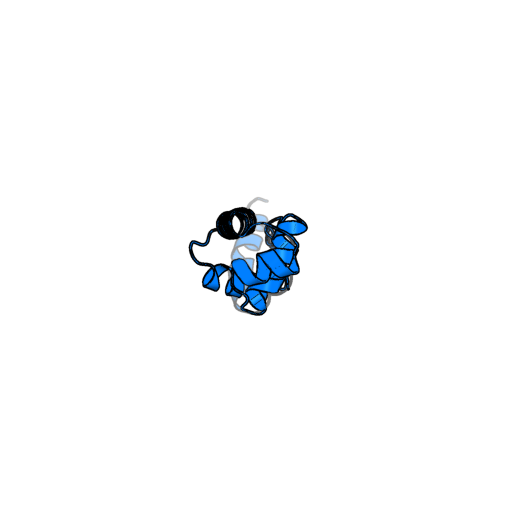1.00 95.25 77 LYS A C 1
ATOM 606 O O . LYS A 1 77 ? -1.138 1.635 8.947 1.00 95.25 77 LYS A O 1
ATOM 611 N N . PHE A 1 78 ? -0.617 -0.073 7.589 1.00 94.69 78 PHE A N 1
ATOM 612 C CA . PHE A 1 78 ? -1.663 -0.978 8.056 1.00 94.69 78 PHE A CA 1
ATOM 613 C C . PHE A 1 78 ? -1.219 -1.820 9.260 1.00 94.69 78 PHE A C 1
ATOM 615 O O . PHE A 1 78 ? -2.067 -2.439 9.896 1.00 94.69 78 PHE A O 1
ATOM 622 N N . GLY A 1 79 ? 0.077 -1.837 9.588 1.00 95.00 79 GLY A N 1
ATOM 623 C CA . GLY A 1 79 ? 0.625 -2.644 10.679 1.00 95.00 79 GLY A CA 1
ATOM 624 C C . GLY A 1 79 ? 0.575 -4.147 10.395 1.00 95.00 79 GLY A C 1
ATOM 625 O O . GLY A 1 79 ? 0.336 -4.935 11.305 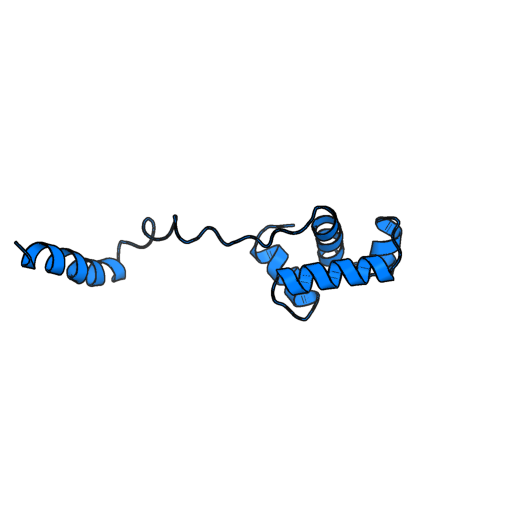1.00 95.00 79 GLY A O 1
ATOM 626 N N . VAL A 1 80 ? 0.748 -4.545 9.133 1.00 96.12 80 VAL A N 1
ATOM 627 C CA . VAL A 1 80 ? 0.664 -5.943 8.681 1.00 96.12 80 VAL A CA 1
ATOM 628 C C . VAL A 1 80 ? 1.913 -6.337 7.900 1.00 96.12 80 VAL A C 1
ATOM 630 O O . VAL A 1 80 ? 2.588 -5.489 7.324 1.00 96.12 80 VAL A O 1
ATOM 633 N N . GLU A 1 81 ? 2.216 -7.631 7.832 1.00 95.56 81 GLU A N 1
ATOM 634 C CA . GLU A 1 81 ? 3.444 -8.127 7.190 1.00 95.56 81 GLU A CA 1
ATOM 635 C C . GLU A 1 81 ? 3.204 -8.660 5.777 1.00 95.56 81 GLU A C 1
ATOM 637 O O . GLU A 1 81 ? 4.123 -8.746 4.956 1.00 95.56 81 GLU A O 1
ATOM 642 N N . HIS A 1 82 ? 1.962 -9.038 5.474 1.00 96.69 82 HIS A N 1
ATOM 643 C CA . HIS A 1 82 ? 1.631 -9.721 4.232 1.00 96.69 82 HIS A CA 1
ATOM 644 C C . HIS A 1 82 ? 0.598 -8.965 3.413 1.00 96.69 82 HIS A C 1
ATOM 646 O O . HIS A 1 82 ? -0.390 -8.438 3.920 1.00 96.69 82 HIS A O 1
ATOM 652 N N . ARG A 1 83 ? 0.780 -8.986 2.090 1.00 96.62 83 ARG A N 1
ATOM 653 C CA . ARG A 1 83 ? -0.122 -8.302 1.154 1.00 96.62 83 ARG A CA 1
ATOM 654 C C . ARG A 1 83 ? -1.577 -8.760 1.266 1.00 96.62 83 ARG A C 1
ATOM 656 O O . ARG A 1 83 ? -2.468 -7.935 1.134 1.00 96.62 83 ARG A O 1
ATOM 663 N N . LEU A 1 84 ? -1.821 -10.043 1.552 1.00 97.44 84 LEU A N 1
ATOM 664 C CA . LEU A 1 84 ? -3.178 -10.560 1.758 1.00 97.44 84 LEU A CA 1
ATOM 665 C 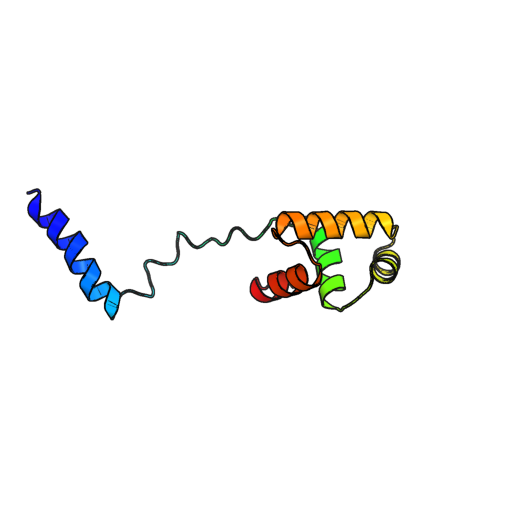C . LEU A 1 84 ? -3.824 -9.952 3.006 1.00 97.44 84 LEU A C 1
ATOM 667 O O . LEU A 1 84 ? -4.993 -9.588 2.969 1.00 97.44 84 LEU A O 1
ATOM 671 N N . GLN A 1 85 ? -3.055 -9.768 4.084 1.00 97.44 85 GLN A N 1
ATOM 672 C CA . GLN A 1 85 ? -3.539 -9.065 5.272 1.00 97.44 85 GLN A CA 1
ATOM 673 C C . GLN A 1 85 ? -3.896 -7.616 4.924 1.00 97.44 85 GLN A C 1
ATOM 675 O O . GLN A 1 85 ? -4.940 -7.135 5.354 1.00 97.44 85 GLN A O 1
ATOM 680 N N . ALA A 1 86 ? -3.096 -6.944 4.088 1.00 96.81 86 ALA A N 1
ATOM 681 C CA . ALA A 1 86 ? -3.419 -5.589 3.652 1.00 96.81 86 ALA A CA 1
ATOM 682 C C . ALA A 1 86 ? -4.703 -5.506 2.816 1.00 96.81 86 ALA A C 1
ATOM 684 O O . ALA A 1 86 ? -5.510 -4.610 3.048 1.00 96.81 86 ALA A O 1
ATOM 685 N N . VAL A 1 87 ? -4.934 -6.459 1.908 1.00 97.44 87 VAL A N 1
ATOM 686 C CA . VAL A 1 87 ? -6.193 -6.559 1.148 1.00 97.44 87 VAL A CA 1
ATOM 687 C C . VAL A 1 87 ? -7.384 -6.732 2.096 1.00 97.44 87 VAL A C 1
ATOM 689 O O . VAL A 1 87 ? -8.363 -5.997 2.002 1.00 97.44 87 VAL A O 1
ATOM 692 N N . VAL A 1 88 ? -7.286 -7.642 3.071 1.00 96.62 88 VAL A N 1
ATOM 693 C CA . VAL A 1 88 ? -8.355 -7.868 4.060 1.00 96.62 88 VAL A CA 1
ATOM 694 C C . VAL A 1 88 ? -8.631 -6.613 4.895 1.00 96.62 88 VAL A C 1
ATOM 696 O O . VAL A 1 88 ? -9.792 -6.286 5.145 1.00 96.62 88 VAL A O 1
ATOM 699 N N . VAL A 1 89 ? -7.588 -5.895 5.323 1.00 94.38 89 VAL A N 1
ATOM 700 C CA . VAL A 1 89 ? -7.731 -4.632 6.065 1.00 94.38 89 VAL A CA 1
ATOM 701 C C . VAL A 1 89 ? -8.416 -3.567 5.207 1.00 94.38 89 VAL A C 1
ATOM 703 O O . VAL A 1 89 ? -9.341 -2.919 5.692 1.00 94.38 89 VAL A O 1
ATOM 706 N N . ALA A 1 90 ? -8.021 -3.420 3.940 1.00 94.44 90 ALA A N 1
ATOM 707 C CA . ALA A 1 90 ? -8.614 -2.450 3.022 1.00 94.44 90 ALA A CA 1
ATOM 708 C C . ALA A 1 90 ? -10.127 -2.655 2.855 1.00 94.44 90 ALA A C 1
ATOM 710 O O . ALA A 1 90 ? -10.890 -1.703 3.018 1.00 94.44 90 ALA A O 1
ATOM 711 N N . LEU A 1 91 ? -10.548 -3.908 2.640 1.00 93.38 91 LEU A N 1
ATOM 712 C CA . LEU A 1 91 ? -11.957 -4.286 2.504 1.00 93.38 91 LEU A CA 1
ATOM 713 C C . LEU A 1 91 ? -12.749 -4.042 3.799 1.00 93.38 91 LEU A C 1
ATOM 715 O O . LEU A 1 91 ? -13.851 -3.503 3.767 1.00 93.38 91 LEU A O 1
ATOM 719 N N . ARG A 1 92 ? -12.181 -4.379 4.967 1.00 91.06 92 ARG A N 1
ATOM 720 C CA . ARG A 1 92 ? -12.831 -4.151 6.277 1.00 91.06 92 ARG A CA 1
ATOM 721 C C . ARG A 1 92 ? -13.001 -2.673 6.627 1.00 91.06 92 ARG A C 1
ATOM 723 O O . ARG A 1 92 ? -13.890 -2.328 7.406 1.00 91.06 92 ARG A O 1
ATOM 730 N N . LEU A 1 93 ? -12.109 -1.825 6.122 1.00 89.06 93 LEU A N 1
ATOM 731 C CA . LEU A 1 93 ? -12.145 -0.381 6.334 1.00 89.06 93 LEU A CA 1
ATOM 732 C C . LEU A 1 93 ? -12.953 0.362 5.258 1.00 89.06 93 LEU A C 1
ATOM 734 O O . LEU A 1 93 ? -13.169 1.558 5.429 1.00 89.06 93 LEU A O 1
ATOM 738 N N . GLY A 1 94 ? -13.396 -0.314 4.190 1.00 90.06 94 GLY A N 1
ATOM 739 C CA . GLY A 1 94 ? -14.118 0.310 3.076 1.00 90.06 94 GLY A CA 1
ATOM 740 C C . GLY A 1 94 ? -13.274 1.329 2.306 1.00 90.06 94 GLY A C 1
ATOM 741 O O . GLY A 1 94 ? -13.797 2.343 1.855 1.00 90.06 94 GLY A O 1
ATOM 742 N N . LEU A 1 95 ? -11.956 1.109 2.225 1.00 88.56 95 LEU A N 1
ATOM 743 C CA . LEU A 1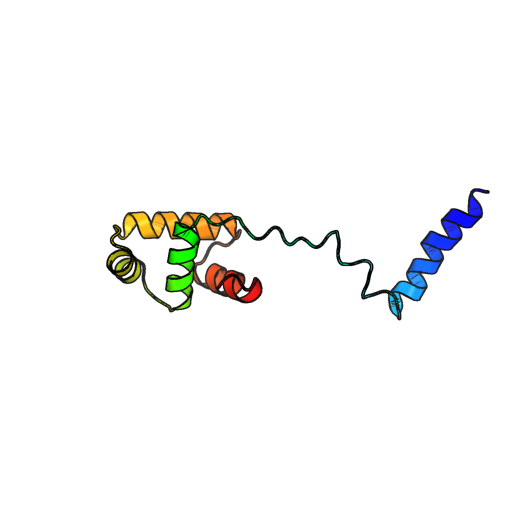 95 ? -11.033 2.022 1.534 1.00 88.56 95 LEU A CA 1
ATOM 744 C C . LEU A 1 95 ? -11.041 1.840 0.009 1.00 88.56 95 LEU A C 1
ATOM 746 O O . LEU A 1 95 ? -10.584 2.732 -0.707 1.00 88.56 95 LEU A O 1
ATOM 750 N N . VAL A 1 96 ? -11.502 0.678 -0.457 1.00 85.19 96 VAL A N 1
ATOM 751 C CA . VAL A 1 96 ? -11.559 0.215 -1.850 1.00 85.19 96 VAL A CA 1
ATOM 752 C C . VAL A 1 96 ? -12.758 -0.702 -2.038 1.00 85.19 96 VAL A C 1
ATOM 754 O O . VAL A 1 96 ? -13.194 -1.294 -1.021 1.00 85.19 96 VAL A O 1
#